Protein AF-A0A7C4R3L5-F1 (afdb_monomer_lite)

Radius of gyration: 13.02 Å; chains: 1; bounding box: 31×36×23 Å

Structure (mmCIF, N/CA/C/O backbone):
data_AF-A0A7C4R3L5-F1
#
_entry.id   AF-A0A7C4R3L5-F1
#
loop_
_atom_site.group_PDB
_atom_site.id
_atom_site.type_symbol
_atom_site.label_atom_id
_atom_site.label_alt_id
_atom_site.label_comp_id
_atom_site.label_asym_id
_atom_site.label_entity_id
_atom_site.label_seq_id
_atom_site.pdbx_PDB_ins_code
_atom_site.Cartn_x
_atom_site.Cartn_y
_atom_site.Cartn_z
_atom_site.occupancy
_atom_site.B_iso_or_equiv
_atom_site.auth_seq_id
_atom_site.auth_comp_id
_atom_site.auth_asym_id
_atom_site.auth_atom_id
_atom_site.pdbx_PDB_model_num
ATOM 1 N N . MET A 1 1 ? 18.928 21.924 7.013 1.00 45.50 1 MET A N 1
ATOM 2 C CA . MET A 1 1 ? 17.730 22.171 6.189 1.00 45.50 1 MET A CA 1
ATOM 3 C C . MET A 1 1 ? 17.250 20.822 5.687 1.00 45.50 1 MET A C 1
ATOM 5 O O . MET A 1 1 ? 17.960 20.217 4.898 1.00 45.50 1 MET A O 1
ATOM 9 N N . GLY A 1 2 ? 16.165 20.294 6.259 1.00 53.88 2 GLY A N 1
ATOM 10 C CA . GLY A 1 2 ? 15.549 19.049 5.793 1.00 53.88 2 GLY A CA 1
ATOM 11 C C . GLY A 1 2 ? 14.715 19.345 4.554 1.00 53.88 2 GLY A C 1
ATOM 12 O O . GLY A 1 2 ? 13.982 20.328 4.534 1.00 53.88 2 GLY A O 1
ATOM 13 N N . ASP A 1 3 ? 14.918 18.557 3.513 1.00 55.25 3 ASP A N 1
ATOM 14 C CA . ASP A 1 3 ? 14.345 18.732 2.187 1.00 55.25 3 ASP A CA 1
ATOM 15 C C . ASP A 1 3 ? 12.839 18.401 2.203 1.00 55.25 3 ASP A C 1
ATOM 17 O O . ASP A 1 3 ? 12.464 17.249 2.390 1.00 55.25 3 ASP A O 1
ATOM 21 N N . GLU A 1 4 ? 11.962 19.389 1.996 1.00 57.22 4 GLU A N 1
ATOM 22 C CA . GLU A 1 4 ? 10.490 19.229 1.915 1.00 57.22 4 GLU A CA 1
ATOM 23 C C . GLU A 1 4 ? 9.999 18.284 0.791 1.00 57.22 4 GLU A C 1
ATOM 25 O O . GLU A 1 4 ? 8.789 18.098 0.628 1.00 57.22 4 GLU A O 1
ATOM 30 N N . ARG A 1 5 ? 10.911 17.695 0.002 1.00 58.03 5 ARG A N 1
ATOM 31 C CA . ARG A 1 5 ? 10.610 16.797 -1.123 1.00 58.03 5 ARG A CA 1
ATOM 32 C C . ARG A 1 5 ? 10.696 15.308 -0.769 1.00 58.03 5 ARG A C 1
ATOM 34 O O . ARG A 1 5 ? 10.414 14.490 -1.635 1.00 58.03 5 ARG A O 1
ATOM 41 N N . ASP A 1 6 ? 11.033 14.959 0.474 1.00 57.12 6 ASP A N 1
ATOM 42 C CA . ASP A 1 6 ? 11.008 13.578 0.987 1.00 57.12 6 ASP A CA 1
ATOM 43 C C . ASP A 1 6 ? 9.817 13.385 1.942 1.00 57.12 6 ASP A C 1
ATOM 45 O O . ASP A 1 6 ? 9.960 13.062 3.120 1.00 57.12 6 ASP A O 1
ATOM 49 N N . ARG A 1 7 ? 8.605 13.688 1.465 1.00 65.25 7 ARG A N 1
ATOM 50 C CA . ARG A 1 7 ? 7.389 13.432 2.240 1.00 65.25 7 ARG A CA 1
ATOM 51 C C . ARG A 1 7 ? 7.025 11.946 2.107 1.00 65.25 7 ARG A C 1
ATOM 53 O O . ARG A 1 7 ? 6.710 11.501 1.005 1.00 65.25 7 ARG A O 1
ATOM 60 N N . PRO A 1 8 ? 7.037 11.157 3.200 1.00 65.25 8 PRO A N 1
ATOM 61 C CA . PRO A 1 8 ? 6.813 9.706 3.139 1.00 65.25 8 PRO A CA 1
ATOM 62 C C . PRO A 1 8 ? 5.394 9.333 2.685 1.00 65.25 8 PRO A C 1
ATOM 64 O O . PRO A 1 8 ? 5.126 8.199 2.305 1.00 65.25 8 PRO A O 1
ATOM 67 N N . GLU A 1 9 ? 4.472 10.285 2.734 1.00 69.94 9 GLU A N 1
ATOM 68 C CA . GLU A 1 9 ? 3.093 10.196 2.257 1.00 69.94 9 GLU A CA 1
ATOM 69 C C . GLU A 1 9 ? 2.972 10.073 0.723 1.00 69.94 9 GLU A C 1
ATOM 71 O O . GLU A 1 9 ? 2.096 9.343 0.250 1.00 69.94 9 GLU A O 1
ATOM 76 N N . ASP A 1 10 ? 3.918 10.640 -0.034 1.00 74.81 10 ASP A N 1
ATOM 77 C CA . ASP A 1 10 ? 4.015 10.510 -1.497 1.00 74.81 10 ASP A CA 1
ATOM 78 C C . ASP A 1 10 ? 4.759 9.228 -1.937 1.00 74.81 10 ASP A C 1
ATOM 80 O O . ASP A 1 10 ? 4.901 8.942 -3.130 1.00 74.81 10 ASP A O 1
ATOM 84 N N . GLU A 1 11 ? 5.229 8.416 -0.983 1.00 84.56 11 GLU A N 1
ATOM 85 C CA . GLU A 1 11 ? 5.906 7.153 -1.266 1.00 84.56 11 GLU A CA 1
ATOM 86 C C . GLU A 1 11 ? 4.949 6.198 -1.994 1.00 84.56 11 GLU A C 1
ATOM 88 O O . GLU A 1 11 ? 3.930 5.758 -1.450 1.00 84.56 11 GLU A O 1
ATOM 93 N N . THR A 1 12 ? 5.284 5.851 -3.239 1.00 88.12 12 THR A N 1
ATOM 94 C CA . THR A 1 12 ? 4.553 4.831 -3.997 1.00 88.12 12 THR A CA 1
ATOM 95 C C . THR A 1 12 ? 4.847 3.459 -3.397 1.00 88.12 12 THR A C 1
ATOM 97 O O . THR A 1 12 ? 5.957 2.941 -3.504 1.00 88.12 12 THR A O 1
ATOM 100 N N . ILE A 1 13 ? 3.833 2.853 -2.783 1.00 87.06 13 ILE A N 1
ATOM 101 C CA . ILE A 1 13 ? 3.926 1.540 -2.139 1.00 87.06 13 ILE A CA 1
ATOM 102 C C . ILE A 1 13 ? 3.688 0.421 -3.153 1.00 87.06 13 ILE A C 1
ATOM 104 O O . ILE A 1 13 ? 4.353 -0.613 -3.109 1.00 87.06 13 ILE A O 1
ATOM 108 N N . CYS A 1 14 ? 2.759 0.613 -4.093 1.00 86.56 14 CYS A N 1
ATOM 109 C CA . CYS A 1 14 ? 2.491 -0.369 -5.135 1.00 86.56 14 CYS A CA 1
ATOM 110 C C . CYS A 1 14 ? 2.640 0.231 -6.530 1.00 86.56 14 CYS A C 1
ATOM 112 O O . CYS A 1 14 ? 1.728 0.874 -7.036 1.00 86.56 14 CYS A O 1
ATOM 114 N N . PHE A 1 15 ? 3.746 -0.078 -7.205 1.00 83.88 15 PHE A N 1
ATOM 115 C CA . PHE A 1 15 ? 3.992 0.345 -8.590 1.00 83.88 15 PHE A CA 1
ATOM 116 C C . PHE A 1 15 ? 3.087 -0.343 -9.624 1.00 83.88 15 PHE A C 1
ATOM 118 O O . PHE A 1 15 ? 2.954 0.146 -10.739 1.00 83.88 15 PHE A O 1
ATOM 125 N N . CYS A 1 16 ? 2.457 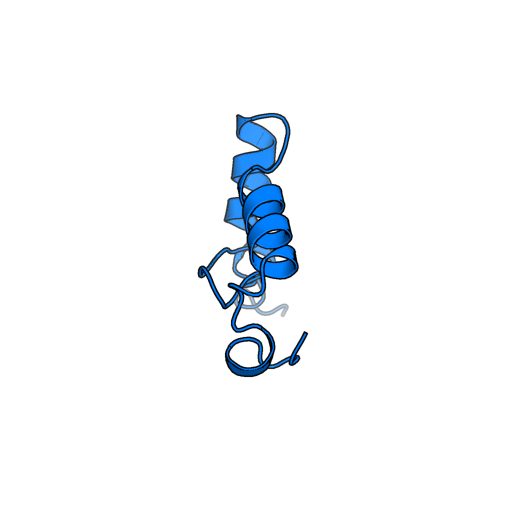-1.473 -9.281 1.00 84.94 16 CYS A N 1
ATOM 126 C CA . CYS A 1 16 ? 1.548 -2.167 -10.202 1.00 84.94 16 CYS A CA 1
ATOM 127 C C . CYS A 1 16 ? 0.217 -1.423 -10.373 1.00 84.94 16 CYS A C 1
ATOM 129 O O . CYS A 1 16 ? -0.338 -1.424 -11.466 1.00 84.94 16 CYS A O 1
ATOM 131 N N . PHE A 1 17 ? -0.269 -0.800 -9.299 1.00 84.06 17 PHE A N 1
ATOM 132 C CA . PHE A 1 17 ? -1.561 -0.110 -9.256 1.00 84.06 17 PHE A CA 1
ATOM 133 C C . PHE A 1 17 ? -1.434 1.399 -8.987 1.00 84.06 17 PHE A C 1
ATOM 135 O O . PHE A 1 17 ? -2.424 2.117 -9.042 1.00 84.06 17 PHE A O 1
ATOM 142 N N . GLY A 1 18 ? -0.222 1.891 -8.711 1.00 86.81 18 GLY A N 1
ATOM 143 C CA . GLY A 1 18 ? 0.053 3.299 -8.422 1.00 86.81 18 GLY A CA 1
ATOM 144 C C . GLY A 1 18 ? -0.366 3.754 -7.023 1.00 86.81 18 GLY A C 1
ATOM 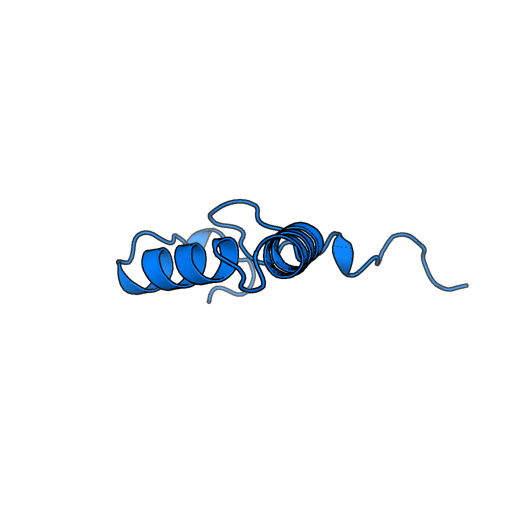145 O O . GLY A 1 18 ? -0.544 4.948 -6.817 1.00 86.81 18 GLY A O 1
ATOM 146 N N . TYR A 1 19 ? -0.538 2.833 -6.068 1.00 91.44 19 TYR A N 1
ATOM 147 C CA . TYR A 1 19 ? -0.975 3.200 -4.720 1.00 91.44 19 TYR A CA 1
ATOM 148 C C . TYR A 1 19 ? 0.146 3.828 -3.897 1.00 91.44 19 TYR A C 1
ATOM 150 O O . TYR A 1 19 ? 1.227 3.241 -3.766 1.00 91.44 19 TYR A O 1
ATOM 158 N N . THR A 1 20 ? -0.142 4.977 -3.288 1.00 91.69 20 THR A N 1
ATOM 159 C CA . THR A 1 20 ? 0.754 5.668 -2.353 1.00 91.69 20 THR A CA 1
ATOM 160 C C . THR A 1 20 ? 0.468 5.304 -0.900 1.00 91.69 20 THR A C 1
ATOM 162 O O . THR A 1 20 ? -0.592 4.766 -0.557 1.00 91.69 20 THR A O 1
ATOM 165 N N . ARG A 1 21 ? 1.423 5.613 -0.017 1.00 89.81 21 ARG A N 1
ATOM 166 C CA . ARG A 1 21 ? 1.260 5.446 1.430 1.00 89.81 21 ARG A CA 1
ATOM 167 C C . ARG A 1 21 ? 0.043 6.208 1.940 1.00 89.81 21 ARG A C 1
ATOM 169 O O . ARG A 1 21 ? -0.744 5.634 2.689 1.00 89.81 21 ARG A O 1
ATOM 176 N N . GLU A 1 22 ? -0.128 7.461 1.527 1.00 91.25 22 GLU A N 1
ATOM 177 C CA . GLU A 1 22 ? -1.266 8.281 1.948 1.00 91.25 22 GLU A CA 1
ATOM 178 C C . GLU A 1 22 ? -2.602 7.631 1.568 1.00 91.25 22 GLU A C 1
ATOM 180 O O . GLU A 1 22 ? -3.512 7.564 2.391 1.00 91.25 22 GLU A O 1
ATOM 185 N N . GLN A 1 23 ? -2.714 7.086 0.353 1.00 91.25 23 GLN A N 1
ATOM 186 C CA . GLN A 1 23 ? -3.939 6.424 -0.095 1.00 91.25 23 GLN A CA 1
ATOM 187 C C . GLN A 1 23 ? -4.285 5.211 0.771 1.00 91.25 23 GLN A C 1
ATOM 189 O O . GLN A 1 23 ? -5.433 5.075 1.185 1.00 91.25 23 GLN A O 1
ATOM 194 N N . ILE A 1 24 ? -3.297 4.371 1.091 1.00 91.00 24 ILE A N 1
ATOM 195 C CA . ILE A 1 24 ? -3.478 3.194 1.956 1.00 91.00 24 ILE A CA 1
ATOM 196 C C . ILE A 1 24 ? -3.902 3.619 3.368 1.00 91.00 24 ILE A C 1
ATOM 198 O O . ILE A 1 24 ? -4.800 3.018 3.958 1.00 91.00 24 ILE A O 1
ATOM 202 N N . VAL A 1 25 ? -3.274 4.666 3.910 1.00 91.75 25 VAL A N 1
ATOM 203 C CA . VAL A 1 25 ? -3.597 5.192 5.243 1.00 91.75 25 VAL A CA 1
ATOM 204 C C . VAL A 1 25 ? -5.001 5.795 5.265 1.00 91.75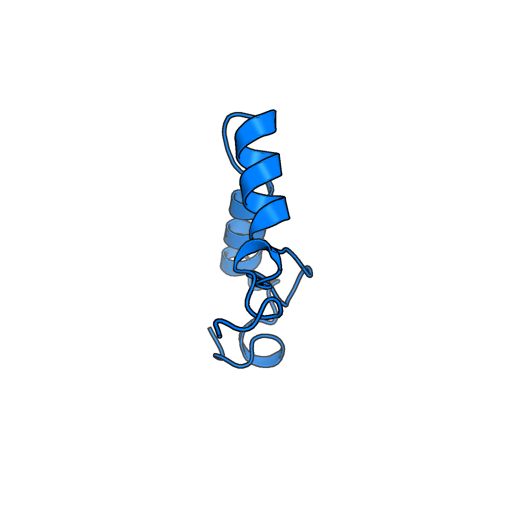 25 VAL A C 1
ATOM 206 O O . VAL A 1 25 ? -5.774 5.489 6.168 1.00 91.75 25 VAL A O 1
ATOM 209 N N . ARG A 1 26 ? -5.366 6.603 4.267 1.00 92.38 26 ARG A N 1
ATOM 210 C CA . ARG A 1 26 ? -6.697 7.215 4.160 1.00 92.38 26 ARG A CA 1
ATOM 211 C C . ARG A 1 26 ? -7.795 6.161 4.037 1.00 92.38 26 ARG A C 1
ATOM 213 O O . ARG A 1 26 ? -8.789 6.246 4.746 1.00 92.38 26 ARG A O 1
ATOM 220 N N . ASP A 1 27 ? -7.579 5.145 3.208 1.00 94.00 27 ASP A N 1
ATOM 221 C CA . ASP A 1 27 ? -8.481 3.999 3.044 1.00 94.00 27 ASP A CA 1
ATOM 222 C C . ASP A 1 27 ? -8.655 3.216 4.360 1.00 94.00 27 ASP A C 1
ATOM 224 O O . ASP A 1 27 ? -9.774 2.882 4.752 1.00 94.00 27 ASP A O 1
ATOM 228 N N . PHE A 1 28 ? -7.569 3.008 5.115 1.00 93.56 28 PHE A N 1
ATOM 229 C CA . PHE A 1 28 ? -7.644 2.418 6.453 1.00 93.56 28 PHE A CA 1
ATOM 230 C C . PHE A 1 28 ? -8.447 3.279 7.435 1.00 93.56 28 PHE A C 1
ATOM 232 O O . PHE A 1 28 ? -9.263 2.744 8.182 1.00 93.56 28 PHE A O 1
ATOM 239 N N . LEU A 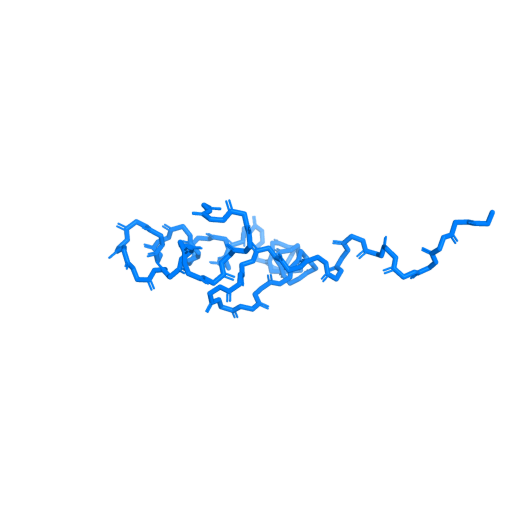1 29 ? -8.223 4.594 7.451 1.00 93.38 29 LEU A N 1
ATOM 240 C CA . LEU A 1 29 ? -8.926 5.513 8.350 1.00 93.38 29 LEU A CA 1
ATOM 241 C C . LEU A 1 29 ? -10.422 5.608 8.023 1.00 93.38 29 LEU A C 1
ATOM 243 O O . LEU A 1 29 ? -11.234 5.714 8.938 1.00 93.38 29 LEU A O 1
ATOM 247 N N . GLU A 1 30 ? -10.789 5.538 6.743 1.00 94.62 30 GLU A N 1
ATOM 248 C CA . GLU A 1 30 ? -12.182 5.608 6.292 1.00 94.62 30 GLU A CA 1
ATOM 249 C C . GLU A 1 30 ? -12.958 4.312 6.569 1.00 94.62 30 GLU A C 1
ATOM 251 O O . GLU A 1 30 ? -14.133 4.347 6.936 1.00 94.62 30 GLU A O 1
ATOM 256 N N . HIS A 1 31 ? -12.317 3.153 6.406 1.00 90.12 31 HIS A N 1
ATOM 257 C CA . HIS A 1 31 ? -12.997 1.856 6.469 1.00 90.12 31 HIS A CA 1
ATOM 258 C C . HIS A 1 31 ? -12.662 1.018 7.711 1.00 90.12 31 HIS A C 1
ATOM 260 O O . HIS A 1 31 ? -13.243 -0.052 7.904 1.00 90.12 31 HIS A O 1
ATOM 266 N N . GLY A 1 32 ? -11.706 1.455 8.532 1.00 92.38 32 GLY A N 1
ATOM 267 C CA . GLY A 1 32 ? -11.147 0.692 9.654 1.00 92.38 32 GLY A CA 1
ATOM 268 C C . GLY A 1 32 ? -10.230 -0.469 9.240 1.00 92.38 32 GLY A C 1
ATOM 269 O O . GLY A 1 32 ? -9.714 -1.185 10.097 1.00 92.38 32 GLY A O 1
ATOM 270 N N . ARG A 1 33 ? -10.035 -0.682 7.934 1.00 89.94 33 ARG A N 1
ATOM 271 C CA . ARG A 1 33 ? -9.121 -1.662 7.329 1.00 89.94 33 ARG A CA 1
ATOM 272 C C . ARG A 1 33 ? -8.739 -1.188 5.936 1.00 89.94 33 ARG A C 1
ATOM 274 O O . ARG A 1 33 ? -9.569 -0.582 5.266 1.00 89.94 33 ARG A O 1
ATOM 281 N N . SER A 1 34 ? -7.523 -1.486 5.482 1.00 90.94 34 SER A N 1
ATOM 282 C CA . SER A 1 34 ? -7.128 -1.080 4.136 1.00 90.94 34 SER A CA 1
ATOM 283 C C . SER A 1 34 ? -7.544 -2.126 3.105 1.00 90.94 34 SER A C 1
ATOM 285 O O . SER A 1 34 ? -6.911 -3.175 2.968 1.00 90.94 34 SER A O 1
ATOM 287 N N . ARG A 1 35 ? -8.597 -1.814 2.355 1.00 92.81 35 ARG A N 1
ATOM 288 C CA . ARG A 1 35 ? -9.032 -2.577 1.184 1.00 92.81 35 ARG A CA 1
ATOM 289 C C . ARG A 1 35 ? -8.001 -2.515 0.069 1.00 92.81 35 ARG A C 1
ATOM 291 O O . ARG A 1 35 ? -7.779 -3.524 -0.590 1.00 92.81 35 ARG A O 1
ATOM 298 N N . ILE A 1 36 ? -7.324 -1.378 -0.080 1.00 91.69 36 ILE A N 1
ATOM 299 C CA . ILE A 1 36 ? -6.212 -1.221 -1.024 1.00 91.69 36 ILE A CA 1
ATOM 300 C C . ILE A 1 36 ? -5.107 -2.235 -0.709 1.00 91.69 36 ILE A C 1
ATOM 302 O O . ILE A 1 36 ? -4.610 -2.927 -1.597 1.00 91.69 36 ILE A O 1
ATOM 306 N N 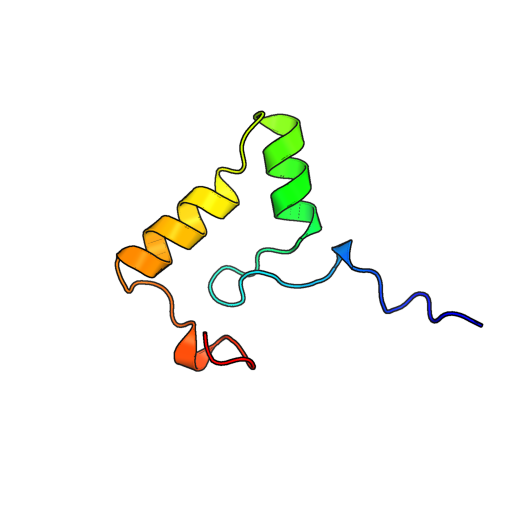. LEU A 1 37 ? -4.739 -2.375 0.567 1.00 89.50 37 LEU A N 1
ATOM 307 C CA . LEU A 1 37 ? -3.741 -3.357 0.980 1.00 89.50 37 LEU A CA 1
ATOM 308 C C . LEU A 1 37 ? -4.209 -4.794 0.709 1.00 89.50 37 LEU A C 1
ATOM 310 O O . LEU A 1 37 ? -3.427 -5.613 0.224 1.00 89.50 37 LEU A O 1
ATOM 314 N N . GLU A 1 38 ? -5.474 -5.103 0.997 1.00 91.38 38 GLU A N 1
ATOM 315 C CA . GLU A 1 38 ? -6.069 -6.409 0.693 1.00 91.38 38 GLU A CA 1
ATOM 316 C C . GLU A 1 38 ? -6.037 -6.720 -0.811 1.00 91.38 38 GLU A C 1
ATOM 318 O O . GLU A 1 38 ? -5.668 -7.831 -1.195 1.00 91.38 38 GLU A O 1
ATOM 323 N N . GLU A 1 39 ? -6.350 -5.741 -1.658 1.00 90.25 39 GLU A N 1
ATOM 324 C CA . GLU A 1 39 ? -6.307 -5.857 -3.115 1.00 90.25 39 GLU A CA 1
ATOM 325 C C . GLU A 1 39 ? -4.883 -6.108 -3.622 1.00 90.25 39 GLU A C 1
ATOM 327 O O . GLU A 1 39 ? -4.658 -7.053 -4.382 1.00 90.25 39 GLU A O 1
ATOM 332 N N . ILE A 1 40 ? -3.895 -5.346 -3.135 1.00 88.38 40 ILE A N 1
ATOM 333 C CA . ILE A 1 40 ? -2.479 -5.549 -3.478 1.00 88.38 40 ILE A CA 1
ATOM 334 C C . ILE A 1 40 ? -2.033 -6.968 -3.098 1.00 88.38 40 ILE A C 1
ATOM 336 O O . ILE A 1 40 ? -1.370 -7.653 -3.886 1.00 88.38 40 ILE A O 1
ATOM 340 N N . LEU A 1 41 ? -2.393 -7.434 -1.898 1.00 87.69 41 LEU A N 1
ATOM 341 C CA . LEU A 1 41 ? -2.054 -8.778 -1.426 1.00 87.69 41 LEU A CA 1
ATOM 342 C C . LEU A 1 41 ? -2.745 -9.866 -2.256 1.00 87.69 41 LEU A C 1
ATOM 344 O O . LEU A 1 41 ? -2.113 -10.873 -2.584 1.00 87.69 41 LEU A O 1
ATOM 348 N N . ALA A 1 42 ? -4.014 -9.674 -2.618 1.00 90.19 42 ALA A N 1
ATOM 349 C CA . ALA A 1 42 ? -4.761 -10.597 -3.464 1.00 90.19 42 ALA A CA 1
ATOM 350 C C . ALA A 1 42 ? -4.158 -10.675 -4.874 1.00 90.19 42 ALA A C 1
ATOM 352 O O . ALA A 1 42 ? -3.866 -11.770 -5.352 1.00 90.19 42 ALA A O 1
ATOM 353 N N . ALA A 1 43 ? -3.875 -9.534 -5.505 1.00 87.62 43 ALA A N 1
ATOM 354 C CA . ALA A 1 43 ? -3.239 -9.466 -6.817 1.00 87.62 43 ALA A CA 1
ATOM 355 C C . ALA A 1 43 ? -1.831 -10.083 -6.822 1.00 87.62 43 ALA A C 1
ATOM 357 O O . ALA A 1 43 ? -1.467 -10.789 -7.766 1.00 87.62 43 ALA A O 1
ATOM 358 N N . LYS A 1 44 ? -1.054 -9.891 -5.744 1.00 83.75 44 LYS A N 1
ATOM 359 C CA . LYS A 1 44 ? 0.253 -10.546 -5.569 1.00 83.75 44 LYS A CA 1
ATOM 360 C C . LYS A 1 44 ? 0.108 -12.065 -5.475 1.00 83.75 44 LYS A C 1
ATOM 362 O O . LYS A 1 44 ? 0.854 -12.779 -6.137 1.00 83.75 44 LYS A O 1
ATOM 367 N N . ARG A 1 45 ? -0.864 -12.566 -4.706 1.00 84.44 45 ARG A N 1
ATOM 368 C CA . ARG A 1 45 ? -1.143 -14.010 -4.578 1.00 84.44 45 ARG A CA 1
ATOM 369 C C . ARG A 1 45 ? -1.640 -14.638 -5.879 1.00 84.44 45 ARG A C 1
ATOM 371 O O . ARG A 1 45 ? -1.267 -15.764 -6.179 1.00 84.44 45 ARG A O 1
ATOM 378 N N . LEU A 1 46 ? -2.449 -13.912 -6.648 1.00 85.81 46 LEU A N 1
ATOM 379 C CA . LEU A 1 46 ? -2.974 -14.355 -7.943 1.00 85.81 46 LEU A CA 1
ATOM 380 C C . LEU A 1 46 ? -1.934 -14.290 -9.074 1.00 85.81 46 LEU A C 1
ATOM 382 O O . LEU A 1 46 ? -2.226 -14.713 -10.188 1.00 85.81 46 LEU A O 1
ATOM 386 N N . GLY A 1 47 ? -0.741 -13.739 -8.821 1.00 82.62 47 GLY A N 1
ATOM 38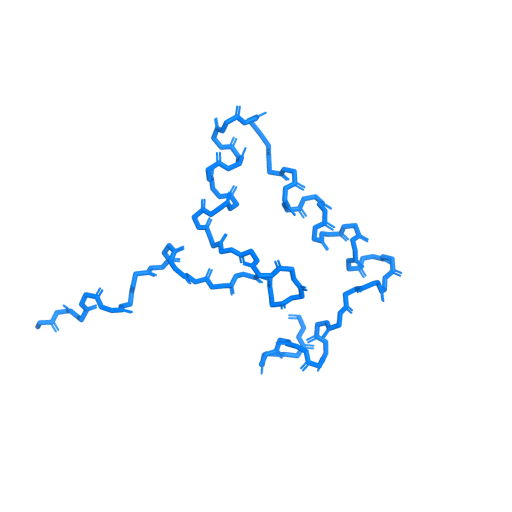7 C CA . GLY A 1 47 ? 0.277 -13.526 -9.854 1.00 82.62 47 GLY A CA 1
ATOM 388 C C . GLY A 1 47 ? -0.093 -12.437 -10.868 1.00 82.62 47 GLY A C 1
ATOM 389 O O . GLY A 1 47 ? 0.557 -12.316 -11.902 1.00 82.62 47 GLY A O 1
ATOM 390 N N . ALA A 1 48 ? -1.117 -11.631 -10.577 1.00 78.00 48 ALA A N 1
ATOM 391 C CA . ALA A 1 48 ? -1.544 -10.512 -11.415 1.00 78.00 48 ALA A CA 1
ATOM 392 C C . ALA A 1 48 ? -0.641 -9.274 -11.246 1.00 78.00 48 ALA A C 1
ATOM 394 O O . ALA A 1 48 ? -0.657 -8.367 -12.078 1.00 78.00 48 ALA A O 1
ATOM 395 N N . CYS A 1 49 ? 0.174 -9.231 -10.187 1.00 80.75 49 CYS A N 1
ATOM 396 C CA . CYS A 1 49 ? 1.153 -8.169 -9.983 1.00 80.75 49 CYS A CA 1
ATOM 397 C C . CYS A 1 49 ? 2.405 -8.371 -10.842 1.00 80.75 49 CYS A C 1
ATOM 399 O O . CYS A 1 49 ? 3.067 -9.406 -10.787 1.00 80.75 49 CYS A O 1
ATOM 401 N N . ARG A 1 50 ? 2.822 -7.311 -11.536 1.00 74.06 50 ARG A N 1
ATOM 402 C CA . ARG A 1 50 ? 4.089 -7.255 -12.280 1.00 74.06 50 ARG A CA 1
ATOM 403 C C . ARG A 1 50 ? 5.232 -6.727 -11.405 1.00 74.06 50 ARG A C 1
ATOM 405 O O . ARG A 1 50 ? 6.088 -6.009 -11.910 1.00 74.06 50 ARG A O 1
ATOM 412 N N . CYS A 1 51 ? 5.262 -7.061 -10.107 1.00 78.38 51 CYS A N 1
ATOM 413 C CA . CYS A 1 51 ? 6.241 -6.516 -9.150 1.00 78.38 51 CYS A CA 1
ATOM 414 C C . CYS A 1 51 ? 7.687 -6.686 -9.631 1.00 78.38 51 CYS A C 1
ATOM 416 O O . CYS A 1 51 ? 8.465 -5.748 -9.533 1.00 78.38 51 CYS A O 1
ATOM 418 N N . ALA A 1 52 ? 8.023 -7.834 -10.224 1.00 70.62 52 ALA A N 1
ATOM 419 C CA . ALA A 1 52 ? 9.366 -8.105 -10.736 1.00 70.62 52 ALA A CA 1
ATOM 420 C C . ALA A 1 52 ? 9.814 -7.155 -11.868 1.00 70.62 52 ALA A C 1
ATOM 422 O O . ALA A 1 52 ? 11.009 -6.968 -12.060 1.00 70.62 52 ALA A O 1
ATOM 423 N N . ALA A 1 53 ? 8.872 -6.564 -12.615 1.00 70.12 53 ALA A N 1
ATOM 424 C CA . ALA A 1 53 ? 9.157 -5.655 -13.728 1.00 70.12 53 ALA A CA 1
ATOM 425 C C . ALA A 1 53 ? 8.868 -4.180 -13.397 1.00 70.12 53 ALA A C 1
ATOM 427 O O . ALA A 1 53 ? 9.520 -3.294 -13.937 1.00 70.12 53 ALA A O 1
ATOM 428 N N . ALA A 1 54 ? 7.876 -3.916 -12.542 1.00 69.19 54 ALA A N 1
ATOM 429 C CA . ALA A 1 54 ? 7.392 -2.574 -12.226 1.00 69.19 54 ALA A CA 1
ATOM 430 C C . ALA A 1 54 ? 7.955 -2.013 -10.911 1.00 69.19 54 ALA A C 1
ATOM 432 O O . ALA A 1 54 ? 8.005 -0.798 -10.753 1.00 69.19 54 ALA A O 1
ATOM 433 N N . ASN A 1 55 ? 8.372 -2.862 -9.961 1.00 65.00 55 ASN A N 1
ATOM 434 C CA . ASN A 1 55 ? 8.999 -2.398 -8.726 1.00 65.00 55 ASN A CA 1
ATOM 435 C C . ASN A 1 55 ? 10.521 -2.296 -8.939 1.00 65.00 55 ASN A C 1
ATOM 437 O O . ASN A 1 55 ? 11.147 -3.328 -9.182 1.00 65.00 55 ASN A O 1
ATOM 441 N N . PRO A 1 56 ? 11.157 -1.120 -8.781 1.00 67.31 56 PRO A N 1
ATOM 442 C CA . PRO A 1 56 ? 12.617 -0.993 -8.845 1.00 67.31 56 PRO A CA 1
ATOM 443 C C . PRO A 1 56 ? 13.358 -1.833 -7.787 1.00 67.31 56 PRO A C 1
ATOM 445 O O . PRO A 1 56 ? 14.549 -2.092 -7.934 1.00 67.31 56 PRO A O 1
ATOM 448 N N . ARG A 1 57 ? 12.664 -2.304 -6.740 1.00 68.31 57 ARG A N 1
ATOM 449 C CA . ARG A 1 57 ? 13.195 -3.267 -5.756 1.00 68.31 57 ARG A CA 1
ATOM 450 C C . ARG A 1 57 ? 12.998 -4.738 -6.151 1.00 68.31 57 ARG A C 1
ATOM 452 O O . ARG A 1 57 ? 13.542 -5.613 -5.488 1.00 68.31 57 ARG A O 1
ATOM 459 N N . GLY A 1 58 ? 12.216 -5.016 -7.196 1.00 61.16 58 GLY A N 1
ATOM 460 C CA . GLY A 1 58 ? 11.987 -6.350 -7.763 1.00 61.16 58 GLY A CA 1
ATOM 461 C C . GLY A 1 58 ? 11.052 -7.284 -6.980 1.00 61.16 58 GLY A C 1
ATOM 462 O O . GLY A 1 58 ? 10.842 -8.411 -7.425 1.00 61.16 58 GLY A O 1
ATOM 463 N N . THR A 1 59 ? 10.482 -6.869 -5.837 1.00 54.28 59 THR A N 1
ATOM 464 C CA . THR A 1 59 ? 9.662 -7.748 -4.962 1.00 54.28 59 THR A CA 1
ATOM 465 C C . THR A 1 59 ? 8.553 -7.006 -4.224 1.00 54.28 59 THR A C 1
ATOM 467 O O . THR A 1 59 ? 8.843 -5.876 -3.781 1.00 54.28 59 THR A O 1
#

Sequence (59 aa):
MGDERDRPEDETICFCFGYTREQIVRDFLEHGRSRILEEILAAKRLGACRCAAANPRGT

pLDDT: mean 80.36, std 13.02, range [45.5, 94.62]

Secondary structure (DSSP, 8-state):
---TT--GGG-EEETTTTEEHHHHHHHHHHHSS-HHHHHHHHHHHTT---HHHH-TT--

Foldseek 3Di:
DDDPPVDQQCCQPAQQVRDGPVNQVVCCVVPVHRPVVVVVVVCVVVVVGPQLPRPPVRD